Protein AF-A0A660RNY3-F1 (afdb_monomer)

Sequence (165 aa):
MHGRIFVIDTKEDMQNRGYFYEAPWEYYEMVHFIPGCDYVVREGENRFKDNCMRFAEEYSLKFGEDIWLEQVETNGEEFQVAVVKVAPLSEALKKEKLKRLERIKEELEKPDPDMWRIQYEAWTDSGFWFVIPEYRFGPEMELLEWLEKESPEEIFITEVFDYHI

Secondary structure (DSSP, 8-state):
-EEEEEEEEEHHHHHHHTS-----S-HHHHHHHSTT--EEEEPPHHHHHHHHHHHHHHTT--BTTTEEEEEEEETTEEEEEEEEEHHHHHHHHHHHHHHHHHHHHHHHTSSS--HHHHHHHHHTTT-EEEEETTTEEEEHHHHHHHHHHH--SEEEEEEEEEEE-

Radius of gyration: 16.43 Å; Cα contacts (8 Å, |Δi|>4): 261; chains: 1; bounding box: 40×27×48 Å

Solvent-accessible surface area (backbone atoms only — not comparable to full-atom values): 9135 Å² total; per-residue (Å²): 88,79,29,40,36,39,22,35,37,41,68,68,57,30,66,75,67,55,46,77,60,68,77,95,62,56,50,74,56,56,24,72,74,40,89,72,38,78,45,48,46,78,56,56,78,92,46,51,62,59,52,54,48,51,54,22,57,76,54,72,43,46,78,76,77,42,31,38,78,45,80,47,76,45,89,90,43,78,41,74,30,37,44,31,42,34,67,67,50,49,54,33,51,51,54,49,52,51,52,37,52,50,56,40,50,61,41,64,71,42,99,77,52,56,65,66,57,43,49,38,53,74,60,53,71,84,41,46,32,33,37,39,76,92,85,38,77,38,29,62,69,54,50,47,55,47,47,71,71,70,58,56,70,46,37,32,36,58,48,49,28,43,31,36,75

Foldseek 3Di:
DKFKEFEKDAPVRCVVVLHDDDQPDDFVVVQVVDPPWPTKDFDDPVCPVVNVVVVCVLLVHDEVPQKYWDWDDGPNDTAIKIKGFLVSLLVSLVVLVVVLVVVLVVQVPDPDRDPVSNVCSVAPVSRYWYQYPPRDIGGSVVVSVVCVVVVGRIMIGRTMMMIDD

pLDDT: mean 92.31, std 5.62, range [73.62, 98.25]

Mean predicted aligned error: 3.73 Å

Nearest PDB structures (foldseek):
  6cp8-assembly2_B  TM=3.579E-01  e=2.961E+00  Escherichia coli

Structure (mmCIF, N/CA/C/O backbone):
data_AF-A0A660RNY3-F1
#
_entry.id   AF-A0A660RNY3-F1
#
loop_
_atom_site.group_PDB
_atom_site.id
_atom_site.type_symbol
_atom_site.label_atom_id
_atom_site.label_alt_id
_atom_site.label_comp_id
_atom_site.label_asym_id
_atom_site.label_entity_id
_atom_site.label_seq_id
_atom_site.pdbx_PDB_ins_code
_atom_site.Cartn_x
_atom_site.Cartn_y
_atom_site.Cartn_z
_atom_site.occupancy
_atom_site.B_iso_or_equiv
_atom_site.auth_seq_id
_atom_site.auth_comp_id
_atom_site.auth_asym_id
_atom_site.auth_atom_id
_atom_site.pdbx_PDB_model_num
ATOM 1 N N . MET A 1 1 ? -5.876 -11.240 -13.608 1.00 84.50 1 MET A N 1
ATOM 2 C CA . MET A 1 1 ? -4.983 -11.309 -12.423 1.00 84.50 1 MET A CA 1
ATOM 3 C C . MET A 1 1 ? -5.648 -10.539 -11.293 1.00 84.50 1 MET A C 1
ATOM 5 O O . MET A 1 1 ? -6.176 -9.475 -11.566 1.00 84.50 1 MET A O 1
ATOM 9 N N . HIS A 1 2 ? -5.644 -11.051 -10.054 1.00 90.88 2 HIS A N 1
ATOM 10 C CA . HIS A 1 2 ? -6.249 -10.346 -8.913 1.00 90.88 2 HIS A CA 1
ATOM 11 C C . HIS A 1 2 ? -5.203 -9.680 -8.021 1.00 90.88 2 HIS A C 1
ATOM 13 O O . HIS A 1 2 ? -4.286 -10.352 -7.526 1.00 90.88 2 HIS A O 1
ATOM 19 N N . GLY A 1 3 ? -5.405 -8.394 -7.755 1.00 93.69 3 GLY A N 1
ATOM 20 C CA . GLY A 1 3 ? -4.612 -7.607 -6.818 1.00 93.69 3 GLY A CA 1
ATOM 21 C C . GLY A 1 3 ? -5.442 -7.056 -5.661 1.00 93.69 3 GLY A C 1
ATOM 22 O O . GLY A 1 3 ? -6.635 -7.350 -5.541 1.00 93.69 3 GLY A O 1
ATOM 23 N N . ARG A 1 4 ? -4.806 -6.311 -4.757 1.00 96.12 4 ARG A N 1
ATOM 24 C CA . ARG A 1 4 ? -5.457 -5.725 -3.578 1.00 96.12 4 ARG A CA 1
ATOM 25 C C . ARG A 1 4 ? -5.205 -4.231 -3.478 1.00 96.12 4 ARG A C 1
ATOM 27 O O . ARG A 1 4 ? -4.094 -3.782 -3.735 1.00 96.12 4 ARG A O 1
ATOM 34 N N . ILE A 1 5 ? -6.235 -3.492 -3.080 1.00 96.88 5 ILE A N 1
ATOM 35 C CA . ILE A 1 5 ? -6.103 -2.107 -2.623 1.00 96.88 5 ILE A CA 1
ATOM 36 C C . ILE A 1 5 ? -6.262 -2.130 -1.106 1.00 96.88 5 ILE A C 1
ATOM 38 O O . ILE A 1 5 ? -7.295 -2.584 -0.615 1.00 96.88 5 ILE A O 1
ATOM 42 N N . PHE A 1 6 ? -5.256 -1.661 -0.378 1.00 96.81 6 PHE A N 1
ATOM 43 C CA . PHE A 1 6 ? -5.288 -1.535 1.076 1.00 96.81 6 PHE A CA 1
ATOM 44 C C . PHE A 1 6 ? -5.525 -0.077 1.457 1.00 96.81 6 PHE A C 1
ATOM 46 O O . PHE A 1 6 ? -4.774 0.803 1.036 1.00 96.81 6 PHE A O 1
ATOM 53 N N . VAL A 1 7 ? -6.555 0.184 2.257 1.00 96.12 7 VAL A N 1
ATOM 54 C CA . VAL A 1 7 ? -6.753 1.504 2.865 1.00 96.12 7 VAL A CA 1
ATOM 55 C C . VAL A 1 7 ? -5.948 1.554 4.138 1.00 96.12 7 VAL A C 1
ATOM 57 O O . VAL A 1 7 ? -6.130 0.700 5.006 1.00 96.12 7 VAL A O 1
ATOM 60 N N . ILE A 1 8 ? -5.033 2.517 4.210 1.00 96.12 8 ILE A N 1
ATOM 61 C CA . ILE A 1 8 ? -4.145 2.681 5.348 1.00 96.12 8 ILE A CA 1
ATOM 62 C C . ILE A 1 8 ? -4.480 3.944 6.135 1.00 96.12 8 ILE A C 1
ATOM 64 O O . ILE A 1 8 ? -4.934 4.948 5.589 1.00 96.12 8 ILE A O 1
ATOM 68 N N . ASP A 1 9 ? -4.202 3.891 7.427 1.00 93.81 9 ASP A N 1
ATOM 69 C CA . ASP A 1 9 ? -4.356 4.998 8.356 1.00 93.81 9 ASP A CA 1
ATOM 70 C C . ASP A 1 9 ? -3.224 5.000 9.394 1.00 93.81 9 ASP A C 1
ATOM 72 O O . ASP A 1 9 ? -2.479 4.022 9.529 1.00 93.81 9 ASP A O 1
ATOM 76 N N . THR A 1 10 ? -3.088 6.089 10.147 1.00 92.31 10 THR A N 1
ATOM 77 C CA . THR A 1 10 ? -2.183 6.180 11.295 1.00 92.31 10 THR A CA 1
ATOM 78 C C . THR A 1 10 ? -2.959 6.327 12.593 1.00 92.31 10 THR A C 1
ATOM 80 O O . THR A 1 10 ? -4.071 6.851 12.638 1.00 92.31 10 THR A O 1
ATOM 83 N N . LYS A 1 11 ? -2.342 5.899 13.697 1.00 86.88 11 LYS A N 1
ATOM 84 C CA . LYS A 1 11 ? -2.932 6.056 15.031 1.00 86.88 11 LYS A CA 1
ATOM 85 C C . LYS A 1 11 ? -3.218 7.518 15.367 1.00 86.88 11 LYS A C 1
ATOM 87 O O . LYS A 1 11 ? -4.264 7.817 15.934 1.00 86.88 11 LYS A O 1
ATOM 92 N N . GLU A 1 12 ? -2.276 8.403 15.049 1.00 87.06 12 GLU A N 1
ATOM 93 C CA . GLU A 1 12 ? -2.399 9.838 15.309 1.00 87.06 12 GLU A CA 1
ATOM 94 C C . GLU A 1 12 ? -3.587 10.426 14.542 1.00 87.06 12 GLU A C 1
ATOM 96 O O . GLU A 1 12 ? -4.439 11.101 15.120 1.00 87.06 12 GLU A O 1
ATOM 101 N N . ASP A 1 13 ? -3.700 10.090 13.262 1.00 88.88 13 ASP A N 1
ATOM 102 C CA . ASP A 1 13 ? -4.777 10.546 12.395 1.00 88.88 13 ASP A CA 1
ATOM 103 C C . ASP A 1 13 ? -6.154 10.030 12.825 1.00 88.88 13 ASP A C 1
ATOM 105 O O . ASP A 1 13 ? -7.109 10.809 12.921 1.00 88.88 13 ASP A O 1
ATOM 109 N N . MET A 1 14 ? -6.253 8.738 13.150 1.00 87.25 14 MET A N 1
ATOM 110 C CA . MET A 1 14 ? -7.466 8.137 13.708 1.00 87.25 14 MET A CA 1
ATOM 111 C C . MET A 1 14 ? -7.902 8.843 14.994 1.00 87.25 14 MET A C 1
ATOM 113 O O . MET A 1 14 ? -9.079 9.161 15.161 1.00 87.25 14 MET A O 1
ATOM 117 N N . GLN A 1 15 ? -6.961 9.115 15.903 1.00 84.19 15 GLN A N 1
ATOM 118 C CA . GLN A 1 15 ? -7.242 9.794 17.170 1.00 84.19 15 GLN A CA 1
ATOM 119 C C . GLN A 1 15 ? -7.698 11.240 16.962 1.00 84.19 15 GLN A C 1
ATOM 121 O O . GLN A 1 15 ? -8.624 11.691 17.635 1.00 84.19 15 GLN A O 1
ATOM 126 N N . ASN A 1 16 ? -7.079 11.953 16.021 1.00 86.12 16 ASN A N 1
ATOM 127 C CA . ASN A 1 16 ? -7.421 13.337 15.706 1.00 86.12 16 ASN A CA 1
ATOM 128 C C . ASN A 1 16 ? -8.801 13.461 15.047 1.00 86.12 16 ASN A C 1
ATOM 130 O O . ASN A 1 16 ? -9.543 14.399 15.345 1.00 86.12 16 ASN A O 1
ATOM 134 N N . ARG A 1 17 ? -9.157 12.529 14.155 1.00 88.44 17 ARG A N 1
ATOM 135 C CA . ARG A 1 17 ? -10.461 12.517 13.473 1.00 88.44 17 ARG A CA 1
ATOM 136 C C . ARG A 1 17 ? -11.580 11.927 14.323 1.00 88.44 17 ARG A C 1
ATOM 138 O O . ARG A 1 17 ? -12.726 12.347 14.184 1.00 88.44 17 ARG A O 1
ATOM 145 N N . GLY A 1 18 ? -11.260 10.962 15.183 1.00 83.25 18 GLY A N 1
ATOM 146 C CA . GLY A 1 18 ? -12.245 10.174 15.917 1.00 83.25 18 GLY A CA 1
ATOM 147 C C . GLY A 1 18 ? -13.023 9.200 15.027 1.00 83.25 18 GLY A C 1
ATOM 148 O O . GLY A 1 18 ? -14.154 8.875 15.363 1.00 83.25 18 GLY A O 1
ATOM 149 N N . TYR A 1 19 ? -12.468 8.791 13.882 1.00 83.88 19 TYR A N 1
ATOM 150 C CA . TYR A 1 19 ? -12.966 7.739 12.980 1.00 83.88 19 TYR A CA 1
ATOM 151 C C . TYR A 1 19 ? -11.829 7.261 12.062 1.00 83.88 19 TYR A C 1
ATOM 153 O O . TYR A 1 19 ? -10.833 7.971 11.880 1.00 83.88 19 TYR A O 1
ATOM 161 N N . PHE A 1 20 ? -11.975 6.058 11.503 1.00 84.81 20 PHE A N 1
ATOM 162 C CA . PHE A 1 20 ? -11.008 5.471 10.573 1.00 84.81 20 PHE A CA 1
ATOM 163 C C . PHE A 1 20 ? -11.015 6.182 9.228 1.00 84.81 20 PHE A C 1
ATOM 165 O O . PHE A 1 20 ? -12.054 6.641 8.758 1.00 84.81 20 PHE A O 1
ATOM 172 N N . TYR A 1 21 ? -9.858 6.245 8.581 1.00 84.94 21 TYR A N 1
ATOM 173 C CA . TYR A 1 21 ? -9.791 6.633 7.187 1.00 84.94 21 TYR A CA 1
ATOM 174 C C . TYR A 1 21 ? -10.482 5.574 6.327 1.00 84.94 21 TYR A C 1
ATOM 176 O O . TYR A 1 21 ? -10.131 4.392 6.359 1.00 84.94 21 TYR A O 1
ATOM 184 N N . GLU A 1 22 ? -11.471 6.027 5.567 1.00 86.75 22 GLU A N 1
ATOM 185 C CA . GLU A 1 22 ? -12.165 5.252 4.547 1.00 86.75 22 GLU A CA 1
ATOM 186 C C . GLU A 1 22 ? -11.691 5.717 3.172 1.00 86.75 22 GLU A C 1
ATOM 188 O O . GLU A 1 22 ? -11.314 6.884 2.997 1.00 86.75 22 GLU A O 1
ATOM 193 N N . ALA A 1 23 ? -11.717 4.820 2.183 1.00 90.31 23 ALA A N 1
ATOM 194 C CA . ALA A 1 23 ? -11.396 5.208 0.817 1.00 90.31 23 ALA A CA 1
ATOM 195 C C . ALA A 1 23 ? -12.364 6.316 0.345 1.00 90.31 23 ALA A C 1
ATOM 197 O O . ALA A 1 23 ? -13.570 6.081 0.280 1.00 90.31 23 ALA A O 1
ATOM 198 N N . PRO A 1 24 ? -11.871 7.512 -0.031 1.00 89.69 24 PRO A N 1
ATOM 199 C CA . PRO A 1 24 ? -12.737 8.635 -0.396 1.00 89.69 24 PRO A CA 1
ATOM 200 C C . PRO A 1 24 ? -13.289 8.536 -1.826 1.00 89.69 24 PRO A C 1
ATOM 202 O O . PRO A 1 24 ? -13.972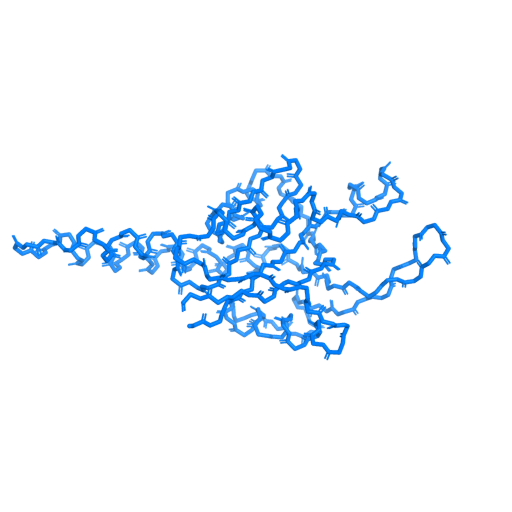 9.455 -2.277 1.00 89.69 24 PRO A O 1
ATOM 205 N N . TRP A 1 25 ? -12.953 7.468 -2.551 1.00 91.50 25 TRP A N 1
ATOM 206 C CA . TRP A 1 25 ? -13.264 7.293 -3.963 1.00 91.50 25 TRP A CA 1
ATOM 207 C C . TRP A 1 25 ? -14.262 6.170 -4.178 1.00 91.50 25 TRP A C 1
ATOM 209 O O . TRP A 1 25 ? -14.192 5.107 -3.557 1.00 91.50 25 TRP A O 1
ATOM 219 N N . GLU A 1 26 ? -15.138 6.379 -5.146 1.00 92.94 26 GLU A N 1
ATOM 220 C CA . GLU A 1 26 ? -16.046 5.349 -5.622 1.00 92.94 26 GLU A CA 1
ATOM 221 C C . GLU A 1 26 ? -15.289 4.266 -6.408 1.00 92.94 26 GLU A C 1
ATOM 223 O O . GLU A 1 26 ? -14.198 4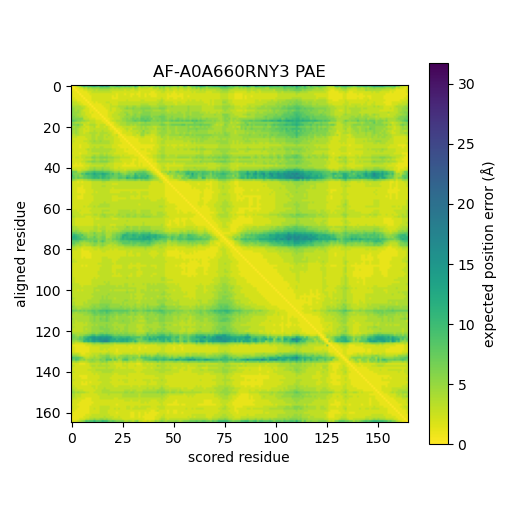.480 -6.946 1.00 92.94 26 GLU A O 1
ATOM 228 N N . TYR A 1 27 ? -15.886 3.078 -6.540 1.00 93.69 27 TYR A N 1
ATOM 229 C CA . TYR A 1 27 ? -15.205 1.934 -7.169 1.00 93.69 27 TYR A CA 1
ATOM 230 C C . TYR A 1 27 ? -14.790 2.216 -8.615 1.00 93.69 27 TYR A C 1
ATOM 232 O O . TYR A 1 27 ? -13.712 1.805 -9.038 1.00 93.69 27 TYR A O 1
ATOM 240 N N . TYR A 1 28 ? -15.616 2.949 -9.366 1.00 93.06 28 TYR A N 1
ATOM 241 C CA . TYR A 1 28 ? -15.303 3.307 -10.749 1.00 93.06 28 TYR A CA 1
ATOM 242 C C . TYR A 1 28 ? -14.118 4.282 -10.848 1.00 93.06 28 TYR A C 1
ATOM 244 O O . TYR A 1 28 ? -13.391 4.248 -11.835 1.00 93.06 28 TYR A O 1
ATOM 252 N N . GLU A 1 29 ? -13.887 5.123 -9.836 1.00 94.19 29 GLU A N 1
ATOM 253 C CA . GLU A 1 29 ? -12.726 6.016 -9.792 1.00 94.19 29 GLU A CA 1
ATOM 254 C C . GLU A 1 29 ? -11.453 5.216 -9.513 1.00 94.19 29 GLU A C 1
ATOM 256 O O . GLU A 1 29 ? -10.461 5.372 -10.221 1.00 94.19 29 GLU A O 1
ATOM 261 N N . MET A 1 30 ? -11.508 4.279 -8.560 1.00 94.50 30 MET A N 1
ATOM 262 C CA . MET A 1 30 ? -10.381 3.391 -8.256 1.00 94.50 30 MET A CA 1
ATOM 263 C C . MET A 1 30 ? -9.979 2.516 -9.451 1.00 94.50 30 MET A C 1
ATOM 265 O O . MET A 1 30 ? -8.789 2.289 -9.670 1.00 94.50 30 MET A O 1
ATOM 269 N N . VAL A 1 31 ? -10.944 2.079 -10.272 1.00 94.31 31 VAL A N 1
ATOM 270 C CA . VAL A 1 31 ? -10.668 1.396 -11.550 1.00 94.31 31 VAL A CA 1
ATOM 271 C C . VAL A 1 31 ? -9.798 2.264 -12.465 1.00 94.31 31 VAL A C 1
ATOM 273 O O . VAL A 1 31 ? -8.881 1.754 -13.101 1.00 94.31 31 VAL A O 1
ATOM 276 N N . HIS A 1 32 ? -10.033 3.577 -12.520 1.00 92.38 32 HIS A N 1
ATOM 277 C CA . HIS A 1 32 ? -9.271 4.480 -13.386 1.00 92.38 32 HIS A CA 1
ATOM 278 C C . HIS A 1 32 ? -7.845 4.761 -12.901 1.00 92.38 32 HIS A C 1
ATOM 280 O O . HIS A 1 32 ? -7.011 5.177 -13.708 1.00 92.38 32 HIS A O 1
ATOM 286 N N . PHE A 1 33 ? -7.544 4.530 -11.623 1.00 91.12 33 PHE A N 1
ATOM 287 C CA . PHE A 1 33 ? -6.196 4.718 -11.083 1.00 91.12 33 PHE A CA 1
ATOM 288 C C . PHE A 1 33 ? -5.269 3.533 -11.359 1.00 91.12 33 PHE A C 1
ATOM 290 O O . PHE A 1 33 ? -4.054 3.711 -11.415 1.00 91.12 33 PHE A O 1
ATOM 297 N N . ILE A 1 34 ? -5.826 2.339 -11.572 1.00 91.38 34 ILE A N 1
ATOM 298 C CA . ILE A 1 34 ? -5.058 1.117 -11.812 1.00 91.38 34 ILE A CA 1
ATOM 299 C C . ILE A 1 34 ? -5.038 0.810 -13.320 1.00 91.38 34 ILE A C 1
ATOM 301 O O . ILE A 1 34 ? -6.079 0.488 -13.899 1.00 91.38 34 ILE A O 1
ATOM 305 N N . PRO A 1 35 ? -3.870 0.853 -13.989 1.00 88.25 35 PRO A N 1
ATOM 306 C CA . PRO A 1 35 ? -3.779 0.555 -15.414 1.00 88.25 35 PRO A CA 1
ATOM 307 C C . PRO A 1 35 ? -4.296 -0.848 -15.757 1.00 88.25 35 PRO A C 1
ATOM 309 O O . PRO A 1 35 ? -3.841 -1.839 -15.192 1.00 88.25 35 PRO A O 1
ATOM 312 N N . GLY A 1 36 ? -5.222 -0.924 -16.717 1.00 87.88 36 GLY A N 1
ATOM 313 C CA . GLY A 1 36 ? -5.798 -2.190 -17.183 1.00 87.88 36 GLY A CA 1
ATOM 314 C C . GLY A 1 36 ? -6.849 -2.799 -16.253 1.00 87.88 36 GLY A C 1
ATOM 315 O O . GLY A 1 36 ? -7.280 -3.914 -16.507 1.00 87.88 36 GLY A O 1
ATOM 316 N N . CYS A 1 37 ? -7.268 -2.097 -15.199 1.00 93.25 37 CYS A N 1
ATOM 317 C CA . CYS A 1 37 ? -8.258 -2.615 -14.265 1.00 93.25 37 CYS A CA 1
ATOM 318 C C . CYS A 1 37 ? -9.645 -2.748 -14.910 1.00 93.25 37 CYS A C 1
ATOM 320 O O . CYS A 1 37 ? -10.158 -1.802 -15.513 1.00 93.25 37 CYS A O 1
ATOM 322 N N . ASP A 1 38 ? -10.259 -3.919 -14.747 1.00 93.88 38 ASP A N 1
ATOM 323 C CA . ASP A 1 38 ? -11.618 -4.213 -15.201 1.00 93.88 38 ASP A CA 1
ATOM 324 C C . ASP A 1 38 ? -12.663 -3.779 -14.170 1.00 93.88 38 ASP A C 1
ATOM 326 O O . ASP A 1 38 ? -13.718 -3.243 -14.516 1.00 93.88 38 ASP A O 1
ATOM 330 N N . TYR A 1 39 ? -12.397 -4.059 -12.890 1.00 95.06 39 TYR A N 1
ATOM 331 C CA . TYR A 1 39 ? -13.306 -3.760 -11.790 1.00 95.06 39 TYR A CA 1
ATOM 332 C C . TYR A 1 39 ? -12.578 -3.678 -10.445 1.00 95.06 39 TYR A C 1
ATOM 334 O O . TYR A 1 39 ? -11.530 -4.293 -10.242 1.00 95.06 39 TYR A O 1
ATOM 342 N N . VAL A 1 40 ? -13.212 -2.977 -9.502 1.00 96.50 40 VAL A N 1
ATOM 343 C CA . VAL A 1 40 ? -12.857 -2.932 -8.079 1.00 96.50 40 VAL A CA 1
ATOM 344 C C . VAL A 1 40 ? -14.095 -3.297 -7.262 1.00 96.50 40 VAL A C 1
ATOM 346 O O . VAL A 1 40 ? -15.199 -2.840 -7.562 1.00 96.50 40 VAL A O 1
ATOM 349 N N . VAL A 1 41 ? -13.928 -4.125 -6.233 1.00 94.44 41 VAL A N 1
ATOM 350 C CA . VAL A 1 41 ? -14.999 -4.503 -5.305 1.00 94.44 41 VAL A CA 1
ATOM 351 C C . VAL A 1 41 ? -14.473 -4.554 -3.876 1.00 94.44 41 VAL A C 1
ATOM 353 O O . VAL A 1 41 ? -13.374 -5.046 -3.622 1.00 94.44 41 VAL A O 1
ATOM 356 N N . ARG A 1 42 ? -15.263 -4.053 -2.923 1.00 90.31 42 ARG A N 1
ATOM 357 C CA . ARG A 1 42 ? -14.934 -4.167 -1.498 1.00 90.31 42 ARG A CA 1
ATOM 358 C C . ARG A 1 42 ? -14.974 -5.633 -1.083 1.00 90.31 42 ARG A C 1
ATOM 360 O O . ARG A 1 42 ? -15.973 -6.318 -1.312 1.00 90.31 42 ARG A O 1
ATOM 367 N N . GLU A 1 43 ? -13.896 -6.114 -0.474 1.00 86.06 43 GLU A N 1
ATOM 368 C CA . GLU A 1 43 ? -13.881 -7.459 0.094 1.00 86.06 43 GLU A CA 1
ATOM 369 C C . GLU A 1 43 ? -14.722 -7.470 1.375 1.00 86.06 43 GLU A C 1
ATOM 371 O O . GLU A 1 43 ? -14.679 -6.543 2.185 1.00 86.06 43 GLU A O 1
ATOM 376 N N . GLY A 1 44 ? -15.517 -8.525 1.557 1.00 78.06 44 GLY A N 1
ATOM 377 C CA . GLY A 1 44 ? -16.273 -8.707 2.795 1.00 78.06 44 GLY A CA 1
ATOM 378 C C . GLY A 1 44 ? -15.354 -9.028 3.977 1.00 78.06 44 GLY A C 1
ATOM 379 O O . GLY A 1 44 ? -14.257 -9.560 3.791 1.00 78.06 44 GLY A O 1
ATOM 380 N N . GLU A 1 45 ? -15.839 -8.797 5.200 1.00 73.62 45 GLU A N 1
ATOM 381 C CA . GLU A 1 45 ? -15.099 -9.030 6.457 1.00 73.62 45 GLU A CA 1
ATOM 382 C C . GLU A 1 45 ? -14.438 -10.417 6.524 1.00 73.62 45 GLU A C 1
ATOM 384 O O . GLU A 1 45 ? -13.300 -10.558 6.966 1.00 73.62 45 GLU A O 1
ATOM 389 N N . ASN A 1 46 ? -15.107 -11.440 5.981 1.00 79.19 46 ASN A N 1
ATOM 390 C CA . ASN A 1 46 ? -14.621 -12.822 5.964 1.00 79.19 46 ASN A CA 1
ATOM 391 C C . ASN A 1 46 ? -13.283 -13.021 5.228 1.00 79.19 46 ASN A C 1
ATOM 393 O O . ASN A 1 46 ? -12.654 -14.058 5.411 1.00 79.19 46 ASN A O 1
ATOM 397 N N . ARG A 1 47 ? -12.861 -12.074 4.382 1.00 89.88 47 ARG A N 1
ATOM 398 C CA . ARG A 1 47 ? -11.612 -12.145 3.605 1.00 89.88 47 ARG A CA 1
ATOM 399 C C . ARG A 1 47 ? -10.556 -11.143 4.052 1.00 89.88 47 ARG A C 1
ATOM 401 O O . ARG A 1 47 ? -9.431 -11.195 3.563 1.00 89.88 47 ARG A O 1
ATOM 408 N N . PHE A 1 48 ? -10.884 -10.255 4.988 1.00 93.19 48 PHE A N 1
ATOM 409 C CA . PHE A 1 48 ? -9.968 -9.221 5.463 1.00 93.19 48 PHE A CA 1
ATOM 410 C C . PHE A 1 48 ? -8.673 -9.825 6.023 1.00 93.19 48 PHE A C 1
ATOM 412 O O . PHE A 1 48 ? -7.574 -9.476 5.588 1.00 93.19 48 PHE A O 1
ATOM 419 N N . LYS A 1 49 ? -8.809 -10.815 6.915 1.00 94.44 49 LYS A N 1
ATOM 420 C CA . LYS A 1 49 ? -7.678 -11.558 7.481 1.00 94.44 49 LYS A CA 1
ATOM 421 C C . LYS A 1 49 ? -6.821 -12.223 6.405 1.00 94.44 49 LYS A C 1
ATOM 423 O O . LYS A 1 49 ? -5.604 -12.072 6.438 1.00 94.44 49 LYS A O 1
ATOM 428 N N . ASP A 1 50 ? -7.444 -12.938 5.472 1.00 95.12 50 ASP A N 1
ATOM 429 C CA . ASP A 1 50 ? -6.735 -13.671 4.418 1.00 95.12 50 ASP A CA 1
ATOM 430 C C . ASP A 1 50 ? -5.938 -12.714 3.519 1.00 95.12 50 ASP A C 1
ATOM 432 O O . ASP A 1 50 ? -4.798 -12.998 3.153 1.00 95.12 50 ASP A O 1
ATOM 436 N N . ASN A 1 51 ? -6.492 -11.533 3.231 1.00 95.44 51 ASN A N 1
ATOM 437 C CA . ASN A 1 51 ? -5.797 -10.492 2.478 1.00 95.44 51 ASN A CA 1
ATOM 438 C C . ASN A 1 51 ? -4.597 -9.921 3.240 1.00 95.44 51 ASN A C 1
ATOM 440 O O . ASN A 1 51 ? -3.532 -9.738 2.653 1.00 95.44 51 ASN A O 1
ATOM 444 N N . CYS A 1 52 ? -4.741 -9.687 4.545 1.00 96.06 52 CYS A N 1
ATOM 445 C CA . CYS A 1 52 ? -3.635 -9.242 5.393 1.00 96.06 52 CYS A CA 1
ATOM 446 C C . CYS A 1 52 ? -2.551 -10.324 5.527 1.00 96.06 52 CYS A C 1
ATOM 448 O O . CYS A 1 52 ? -1.365 -10.010 5.563 1.00 96.06 52 CYS A O 1
ATOM 450 N N . MET A 1 53 ? -2.932 -11.605 5.560 1.00 96.06 53 MET A N 1
ATOM 451 C CA . MET A 1 53 ? -1.984 -12.722 5.536 1.00 96.06 53 MET A CA 1
ATOM 452 C C . MET A 1 53 ? -1.227 -12.783 4.208 1.00 96.06 53 MET A C 1
ATOM 454 O O . MET A 1 53 ? -0.006 -12.889 4.226 1.00 96.06 53 MET A O 1
ATOM 458 N N . ARG A 1 54 ? -1.912 -12.625 3.069 1.00 94.94 54 ARG A N 1
ATOM 459 C CA . ARG A 1 54 ? -1.267 -12.556 1.748 1.00 94.94 54 ARG A CA 1
ATOM 460 C C . ARG A 1 54 ? -0.301 -11.372 1.644 1.00 94.94 54 ARG A C 1
ATOM 462 O O . ARG A 1 54 ? 0.793 -11.526 1.116 1.00 94.94 54 ARG A O 1
ATOM 469 N N . PHE A 1 55 ? -0.684 -10.208 2.171 1.00 95.81 55 PHE A N 1
ATOM 470 C CA . PHE A 1 55 ? 0.203 -9.046 2.272 1.00 95.81 55 PHE A CA 1
ATOM 471 C C . PHE A 1 55 ? 1.450 -9.355 3.112 1.00 95.81 55 PHE A C 1
ATOM 473 O O . PHE A 1 55 ? 2.565 -9.019 2.719 1.00 95.81 55 PHE A O 1
ATOM 480 N N . ALA A 1 56 ? 1.277 -10.046 4.242 1.00 96.75 56 ALA A N 1
ATOM 481 C CA . ALA A 1 56 ? 2.392 -10.470 5.078 1.00 96.75 56 ALA A CA 1
ATOM 482 C C . ALA A 1 56 ? 3.337 -11.426 4.334 1.00 96.75 56 ALA A C 1
ATOM 484 O O . ALA A 1 56 ? 4.552 -11.252 4.384 1.00 96.75 56 ALA A O 1
ATOM 485 N N . GLU A 1 57 ? 2.785 -12.409 3.621 1.00 95.75 57 GLU A N 1
ATOM 486 C CA . GLU A 1 57 ? 3.547 -13.388 2.841 1.00 95.75 57 GLU A CA 1
ATOM 487 C C . GLU A 1 57 ? 4.380 -12.724 1.739 1.00 95.75 57 GLU A C 1
ATOM 489 O O . GLU A 1 57 ? 5.574 -13.011 1.639 1.00 95.75 57 GLU A O 1
ATOM 494 N N . GLU A 1 58 ? 3.788 -11.797 0.979 1.00 94.00 58 GLU A N 1
ATOM 495 C CA . GLU A 1 58 ? 4.460 -11.076 -0.111 1.00 94.00 58 GLU A CA 1
ATOM 496 C C . GLU A 1 58 ? 5.732 -10.368 0.373 1.00 94.00 58 GLU A C 1
ATOM 498 O O . GLU A 1 58 ? 6.805 -10.494 -0.218 1.00 94.00 58 GLU A O 1
ATOM 503 N N . TYR A 1 59 ? 5.645 -9.686 1.516 1.00 94.81 59 TYR A N 1
ATOM 504 C CA . TYR A 1 59 ? 6.766 -8.932 2.080 1.00 94.81 59 TYR A CA 1
ATOM 505 C C . TYR A 1 59 ? 7.564 -9.708 3.131 1.00 94.81 59 TYR A C 1
ATOM 507 O O . TYR A 1 59 ? 8.419 -9.134 3.807 1.00 94.81 59 TYR A O 1
ATOM 515 N N . SER A 1 60 ? 7.331 -11.020 3.260 1.00 96.25 60 SER A N 1
ATOM 516 C CA . SER A 1 60 ? 7.994 -11.882 4.251 1.00 96.25 60 SER A CA 1
ATOM 517 C C . SER A 1 60 ? 7.884 -11.356 5.695 1.00 96.25 60 SER A C 1
ATOM 519 O O . SER A 1 60 ? 8.811 -11.507 6.495 1.00 96.25 60 SER A O 1
ATOM 521 N N . LEU A 1 61 ? 6.752 -10.731 6.022 1.00 97.62 61 LEU A N 1
ATOM 522 C CA . LEU A 1 61 ? 6.388 -10.266 7.357 1.00 97.62 61 LEU A CA 1
ATOM 523 C C . LEU A 1 61 ? 5.741 -11.404 8.148 1.00 97.62 61 LEU A C 1
ATOM 525 O O . LEU A 1 61 ? 5.018 -12.242 7.603 1.00 97.62 61 LEU A O 1
ATOM 529 N N . LYS A 1 62 ? 5.955 -11.434 9.462 1.00 97.81 62 LYS A N 1
ATOM 530 C CA . LYS A 1 62 ? 5.357 -12.453 10.325 1.00 97.81 62 LYS A CA 1
ATOM 531 C C . LYS A 1 62 ? 3.985 -12.023 10.829 1.00 97.81 62 LYS A C 1
ATOM 533 O O . LYS A 1 62 ? 3.859 -11.104 11.642 1.00 97.81 62 LYS A O 1
ATOM 538 N N . PHE A 1 63 ? 2.958 -12.761 10.427 1.00 96.50 63 PHE A N 1
ATOM 539 C CA . PHE A 1 63 ? 1.618 -12.588 10.978 1.00 96.50 63 PHE A CA 1
ATOM 540 C C . PHE A 1 63 ? 1.577 -12.985 12.467 1.00 96.50 63 PHE A C 1
ATOM 542 O O . PHE A 1 63 ? 1.997 -14.080 12.839 1.00 96.50 63 PHE A O 1
ATOM 549 N N . GLY A 1 64 ? 1.077 -12.093 13.320 1.00 95.75 64 GLY A N 1
ATOM 550 C CA . GLY A 1 64 ? 1.105 -12.170 14.783 1.00 95.75 64 GLY A CA 1
ATOM 551 C C . GLY A 1 64 ? 2.293 -11.460 15.453 1.00 95.7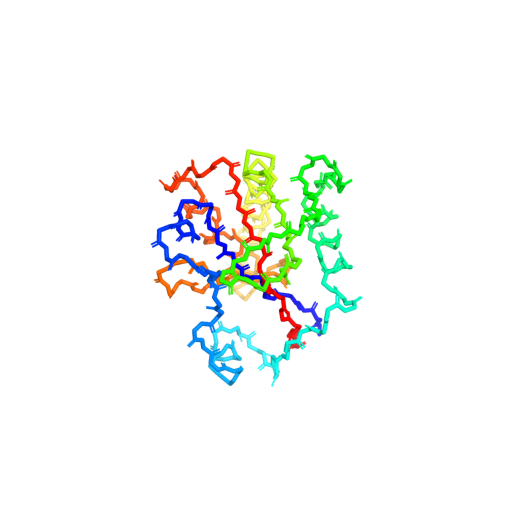5 64 GLY A C 1
ATOM 552 O O . GLY A 1 64 ? 2.301 -11.361 16.676 1.00 95.75 64 GLY A O 1
ATOM 553 N N . GLU A 1 65 ? 3.280 -10.966 14.692 1.00 96.75 65 GLU A N 1
ATOM 554 C CA . GLU A 1 65 ? 4.459 -10.255 15.227 1.00 96.75 65 GLU A CA 1
ATOM 555 C C . GLU A 1 65 ? 4.690 -8.907 14.526 1.00 96.75 65 GLU A C 1
ATOM 557 O O . GLU A 1 65 ? 4.788 -7.878 15.200 1.00 96.75 65 GLU A O 1
ATOM 562 N N . ASP A 1 66 ? 4.766 -8.909 13.193 1.00 98.06 66 ASP A N 1
ATOM 563 C CA . ASP A 1 66 ? 4.979 -7.720 12.355 1.00 98.06 66 ASP A CA 1
ATOM 564 C C . ASP A 1 66 ? 3.659 -7.122 11.858 1.00 98.06 66 ASP A C 1
ATOM 566 O O . ASP A 1 66 ? 3.556 -5.913 11.670 1.00 98.06 66 ASP A O 1
ATOM 570 N N . ILE A 1 67 ? 2.653 -7.978 11.676 1.00 98.25 67 ILE A N 1
ATOM 571 C CA . ILE A 1 67 ? 1.278 -7.618 11.336 1.00 98.25 67 ILE A CA 1
ATOM 572 C C . ILE A 1 67 ? 0.311 -8.455 12.168 1.00 98.25 67 ILE A C 1
ATOM 574 O O . ILE A 1 67 ? 0.467 -9.671 12.239 1.00 98.25 67 ILE A O 1
ATOM 578 N N . TRP A 1 68 ? -0.689 -7.850 12.800 1.00 97.69 68 TRP A N 1
ATOM 579 C CA . TRP A 1 68 ? -1.719 -8.571 13.561 1.00 97.69 68 TRP A CA 1
ATOM 580 C C . TRP A 1 68 ? -3.082 -7.912 13.409 1.00 97.69 68 TRP A C 1
ATOM 582 O O . TRP A 1 68 ? -3.182 -6.775 12.967 1.00 97.69 68 TRP A O 1
ATOM 592 N N . LEU A 1 69 ? -4.135 -8.645 13.772 1.00 96.38 69 LEU A N 1
ATOM 593 C CA . LEU A 1 69 ? -5.486 -8.097 13.818 1.00 96.38 69 LEU A CA 1
ATOM 594 C C . LEU A 1 69 ? -5.796 -7.584 15.217 1.00 96.38 69 LEU A C 1
ATOM 596 O O . LEU A 1 69 ? -5.512 -8.266 16.204 1.00 96.38 69 LEU A O 1
ATOM 600 N N . GLU A 1 70 ? -6.435 -6.428 15.280 1.00 94.69 70 GLU A N 1
ATOM 601 C CA . GLU A 1 70 ? -6.885 -5.797 16.512 1.00 94.69 70 GLU A CA 1
ATOM 602 C C . GLU A 1 70 ? -8.329 -5.318 16.344 1.00 94.69 70 GLU A C 1
ATOM 604 O O . GLU A 1 70 ? -8.749 -4.974 15.239 1.00 94.69 70 GLU A O 1
ATOM 609 N N . GLN A 1 71 ? -9.101 -5.350 17.431 1.00 92.38 71 GLN A N 1
ATOM 610 C CA . GLN A 1 71 ? -10.411 -4.707 17.483 1.00 92.38 71 GLN A CA 1
ATOM 611 C C . GLN A 1 71 ? -10.221 -3.324 18.085 1.00 92.38 71 GLN A C 1
ATOM 613 O O . GLN A 1 71 ? -9.700 -3.203 19.194 1.00 92.38 71 GLN A O 1
ATOM 618 N N . VAL A 1 72 ? -10.637 -2.299 17.357 1.00 88.75 72 VAL A N 1
ATOM 619 C CA . VAL A 1 72 ? -10.537 -0.912 17.795 1.00 88.75 72 VAL A CA 1
ATOM 620 C C . VAL A 1 72 ? -11.940 -0.325 17.840 1.00 88.75 72 VAL A C 1
ATOM 622 O O . VAL A 1 72 ? -12.693 -0.404 16.872 1.00 88.75 72 VAL A O 1
ATOM 625 N N . GLU A 1 73 ? -12.298 0.254 18.983 1.00 86.00 73 GLU A N 1
ATOM 626 C CA . GLU A 1 73 ? -13.573 0.942 19.160 1.00 86.00 73 GLU A CA 1
ATOM 627 C C . GLU A 1 73 ? -13.430 2.404 18.739 1.00 86.00 73 GLU A C 1
ATOM 629 O O . GLU A 1 73 ? -12.513 3.111 19.167 1.00 86.00 73 GLU A O 1
ATOM 634 N N . THR A 1 74 ? -14.335 2.888 17.896 1.00 79.50 74 THR A N 1
ATOM 635 C CA . THR A 1 74 ? -14.407 4.302 17.529 1.00 79.50 74 THR A CA 1
ATOM 636 C C . THR A 1 74 ? -15.861 4.715 17.334 1.00 79.50 74 THR A C 1
ATOM 638 O O . THR A 1 74 ? -16.632 4.016 16.690 1.00 79.50 74 THR A O 1
ATOM 641 N N . ASN A 1 75 ? -16.268 5.833 17.946 1.00 77.94 75 ASN A N 1
ATOM 642 C CA . ASN A 1 75 ? -17.667 6.2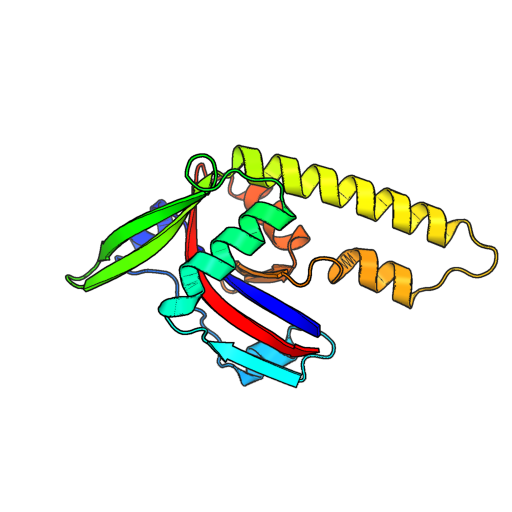93 17.991 1.00 77.94 75 ASN A CA 1
ATOM 643 C C . ASN A 1 75 ? -18.687 5.245 18.490 1.00 77.94 75 ASN A C 1
ATOM 645 O O . ASN A 1 75 ? -19.866 5.325 18.155 1.00 77.94 75 ASN A O 1
ATOM 649 N N . GLY A 1 76 ? -18.254 4.300 19.331 1.00 78.62 76 GLY A N 1
ATOM 650 C CA . GLY A 1 76 ? -19.111 3.241 19.875 1.00 78.62 76 GLY A CA 1
ATOM 651 C C . GLY A 1 76 ? -19.352 2.063 18.927 1.00 78.62 76 GLY A C 1
ATOM 652 O O . GLY A 1 76 ? -20.180 1.207 19.235 1.00 78.62 76 GLY A O 1
ATOM 653 N N . GLU A 1 77 ? -18.646 2.009 17.795 1.00 80.62 77 GLU A N 1
ATOM 654 C CA . GLU A 1 77 ? -18.610 0.863 16.887 1.00 80.62 77 GLU A CA 1
ATOM 655 C C . GLU A 1 77 ? -17.239 0.173 16.979 1.00 80.62 77 GLU A C 1
ATOM 657 O O . GLU A 1 77 ? -16.202 0.834 17.080 1.00 80.62 77 GLU A O 1
ATOM 662 N N . GLU A 1 78 ? -17.235 -1.162 16.991 1.00 86.06 78 GLU A N 1
ATOM 663 C CA . GLU A 1 78 ? -16.014 -1.975 16.985 1.00 86.06 78 GLU A CA 1
ATOM 664 C C . GLU A 1 78 ? -15.627 -2.322 15.548 1.00 86.06 78 GLU A C 1
ATOM 666 O O . GLU A 1 78 ? -16.432 -2.874 14.796 1.00 86.06 78 GLU A O 1
ATOM 671 N N . PHE A 1 79 ? -14.377 -2.043 15.189 1.00 86.12 79 PHE A N 1
ATOM 672 C CA . PHE A 1 79 ? -13.829 -2.333 13.872 1.00 86.12 79 PHE A CA 1
ATOM 673 C C . PHE A 1 79 ? -12.627 -3.259 13.987 1.00 86.12 79 PHE A C 1
ATOM 675 O O . PHE A 1 79 ? -11.713 -3.027 14.784 1.00 86.12 79 PHE A O 1
ATOM 682 N N . GLN A 1 80 ? -12.594 -4.277 13.127 1.00 91.00 80 GLN A N 1
ATOM 683 C CA . GLN A 1 80 ? -11.403 -5.091 12.948 1.00 91.00 80 GLN A CA 1
ATOM 684 C C . GLN A 1 80 ? -10.436 -4.375 12.007 1.00 91.00 80 GLN A C 1
ATOM 686 O O . GLN A 1 80 ? -10.754 -4.148 10.844 1.00 91.00 80 GLN A O 1
ATOM 691 N N . VAL A 1 81 ? -9.233 -4.100 12.495 1.00 94.06 81 VAL A N 1
ATOM 692 C CA . VAL A 1 81 ? -8.136 -3.518 11.715 1.00 94.06 81 VAL A CA 1
ATOM 693 C C . VAL A 1 81 ? -6.939 -4.456 11.712 1.00 94.06 81 VAL A C 1
ATOM 695 O O . VAL A 1 81 ? -6.810 -5.313 12.591 1.00 94.06 81 VAL A O 1
ATOM 698 N N . ALA A 1 82 ? -6.047 -4.297 10.734 1.00 96.38 82 ALA A N 1
ATOM 699 C CA . ALA A 1 82 ? -4.725 -4.909 10.800 1.00 96.38 82 ALA A CA 1
ATOM 700 C C . ALA A 1 82 ? -3.683 -3.851 11.156 1.00 96.38 82 ALA A C 1
ATOM 702 O O . ALA A 1 82 ? -3.525 -2.871 10.436 1.00 96.38 82 ALA A O 1
ATOM 703 N N . VAL A 1 83 ? -2.961 -4.057 12.249 1.00 97.56 83 VAL A N 1
ATOM 704 C CA . VAL A 1 83 ? -1.845 -3.199 12.648 1.00 97.56 83 VAL A CA 1
ATOM 705 C C . VAL A 1 83 ? -0.579 -3.747 12.014 1.00 97.56 83 VAL A C 1
ATOM 707 O O . VAL A 1 83 ? -0.321 -4.948 12.102 1.00 97.56 83 VAL A O 1
ATOM 710 N N . VAL A 1 84 ? 0.203 -2.884 11.370 1.00 98.25 84 VAL A N 1
ATOM 711 C CA . VAL A 1 84 ? 1.445 -3.244 10.681 1.00 98.25 84 VAL A CA 1
ATOM 712 C C . VAL A 1 84 ? 2.587 -2.399 11.222 1.00 98.25 84 VAL A C 1
ATOM 714 O O . VAL A 1 84 ? 2.545 -1.169 11.168 1.00 98.25 84 VAL A O 1
ATOM 717 N N . LYS A 1 85 ? 3.652 -3.053 11.690 1.00 98.19 85 LYS A N 1
ATOM 718 C CA . LYS A 1 85 ? 4.888 -2.369 12.079 1.00 98.19 85 LYS A CA 1
ATOM 719 C C . LYS A 1 85 ? 5.590 -1.814 10.851 1.00 98.19 85 LYS A C 1
ATOM 721 O O . LYS A 1 85 ? 5.913 -2.543 9.911 1.00 98.19 85 LYS A O 1
ATOM 726 N N . VAL A 1 86 ? 5.916 -0.530 10.903 1.00 97.75 86 VAL A N 1
ATOM 727 C CA . VAL A 1 86 ? 6.479 0.189 9.755 1.00 97.75 86 VAL A CA 1
ATOM 728 C C . VAL A 1 86 ? 7.933 -0.178 9.511 1.00 97.75 86 VAL A C 1
ATOM 730 O O . VAL A 1 86 ? 8.338 -0.308 8.360 1.00 97.75 86 VAL A O 1
ATOM 733 N N . ALA A 1 87 ? 8.723 -0.397 10.562 1.00 97.81 87 ALA A N 1
ATOM 734 C CA . ALA A 1 87 ? 10.137 -0.742 10.425 1.00 97.81 87 ALA A CA 1
ATOM 735 C C . ALA A 1 87 ? 10.389 -2.015 9.577 1.00 97.81 87 ALA A C 1
ATOM 737 O O . ALA A 1 87 ? 11.111 -1.915 8.581 1.00 97.81 87 ALA A O 1
ATOM 738 N N . PRO A 1 88 ? 9.807 -3.194 9.890 1.00 98.06 88 PRO A N 1
ATOM 739 C CA . PRO A 1 88 ? 10.000 -4.391 9.069 1.00 98.06 88 PRO A CA 1
ATOM 740 C C . PRO A 1 88 ? 9.387 -4.252 7.667 1.00 98.06 88 PRO A C 1
ATOM 742 O O . PRO A 1 88 ? 10.018 -4.677 6.698 1.00 98.06 88 PRO A O 1
ATOM 745 N N . LEU A 1 89 ? 8.222 -3.604 7.534 1.00 98.06 89 LEU A N 1
ATOM 746 C CA . LEU A 1 89 ? 7.599 -3.335 6.233 1.00 98.06 89 LEU A CA 1
ATOM 747 C C . LEU A 1 89 ? 8.503 -2.471 5.342 1.00 98.06 89 LEU A C 1
ATOM 749 O O . LEU A 1 89 ? 8.754 -2.815 4.191 1.00 98.06 89 LEU A O 1
ATOM 753 N N . SER A 1 90 ? 9.046 -1.381 5.881 1.00 97.69 90 SER A N 1
ATOM 754 C CA . SER A 1 90 ? 9.914 -0.455 5.146 1.00 97.69 90 SER A CA 1
ATOM 755 C C . SER A 1 90 ? 11.186 -1.145 4.661 1.00 97.69 90 SER A C 1
ATOM 757 O O . SER A 1 90 ? 11.612 -0.946 3.526 1.00 97.69 90 SER A O 1
ATOM 759 N N . GLU A 1 91 ? 11.787 -2.000 5.489 1.00 97.88 91 GLU A N 1
ATOM 760 C CA . GLU A 1 91 ? 12.953 -2.790 5.088 1.00 97.88 91 GLU A CA 1
ATOM 761 C C . GLU A 1 91 ? 12.618 -3.822 4.002 1.00 97.88 91 GLU A C 1
ATOM 763 O O . GLU A 1 91 ? 13.425 -4.038 3.094 1.00 97.88 91 GLU A O 1
ATOM 768 N N . ALA A 1 92 ? 11.435 -4.440 4.048 1.00 96.88 92 ALA A N 1
ATOM 769 C CA . ALA A 1 92 ? 10.972 -5.336 2.992 1.00 96.88 92 ALA A CA 1
ATOM 770 C C . ALA A 1 92 ? 10.752 -4.586 1.666 1.00 96.88 92 ALA A C 1
ATOM 772 O O . ALA A 1 92 ? 11.291 -4.993 0.635 1.00 96.88 92 ALA A O 1
ATOM 773 N N . LEU A 1 93 ? 10.063 -3.443 1.707 1.00 96.00 93 LEU A N 1
ATOM 774 C CA . LEU A 1 93 ? 9.814 -2.587 0.544 1.00 96.00 93 LEU A CA 1
ATOM 775 C C . LEU A 1 93 ? 11.113 -2.056 -0.076 1.00 96.00 93 LEU A C 1
ATOM 777 O O . LEU A 1 93 ? 11.268 -2.063 -1.296 1.00 96.00 93 LEU A O 1
ATOM 781 N N . LYS A 1 94 ? 12.097 -1.656 0.739 1.00 96.75 94 LYS A N 1
ATOM 782 C CA . LYS A 1 94 ? 13.427 -1.247 0.250 1.00 96.75 94 LYS A CA 1
ATOM 783 C C . LYS A 1 94 ? 14.161 -2.386 -0.452 1.00 96.75 94 LYS A C 1
ATOM 785 O O . LYS A 1 94 ? 14.786 -2.158 -1.487 1.00 96.75 94 LYS A O 1
ATOM 790 N N . LYS A 1 95 ? 14.097 -3.610 0.083 1.00 96.00 95 LYS A N 1
ATOM 791 C CA . LYS A 1 95 ? 14.683 -4.788 -0.577 1.00 96.00 95 LYS A CA 1
ATOM 792 C C . LYS A 1 95 ? 14.005 -5.065 -1.913 1.00 96.00 95 LYS A C 1
ATOM 794 O O . LYS A 1 95 ? 14.703 -5.358 -2.880 1.00 96.00 95 LYS A O 1
ATOM 799 N N . GLU A 1 96 ? 12.682 -4.943 -1.984 1.00 94.00 96 GLU A N 1
ATOM 800 C CA . GLU A 1 96 ? 11.959 -5.147 -3.239 1.00 94.00 96 GLU A CA 1
ATOM 801 C C . GLU A 1 96 ? 12.278 -4.060 -4.268 1.00 94.00 96 GLU A C 1
ATOM 803 O O . GLU A 1 96 ? 12.586 -4.369 -5.417 1.00 94.00 96 GLU A O 1
ATOM 808 N N . LYS A 1 97 ? 12.371 -2.797 -3.836 1.00 94.38 97 LYS A N 1
ATOM 809 C CA . LYS A 1 97 ? 12.858 -1.689 -4.670 1.00 94.38 97 LYS A CA 1
ATOM 810 C C . LYS A 1 97 ? 14.223 -1.995 -5.289 1.00 94.38 97 LYS A C 1
ATOM 812 O O . LYS A 1 97 ? 14.423 -1.750 -6.476 1.00 94.38 97 LYS A O 1
ATOM 817 N N . LEU A 1 98 ? 15.165 -2.540 -4.515 1.00 95.12 98 LEU A N 1
ATOM 818 C CA . LEU A 1 98 ? 16.488 -2.905 -5.033 1.00 95.12 98 LEU A CA 1
ATOM 819 C C . LEU A 1 98 ? 16.410 -4.013 -6.091 1.00 95.12 98 LEU A C 1
ATOM 821 O O . LEU A 1 98 ? 17.015 -3.860 -7.150 1.00 95.12 98 LEU A O 1
ATOM 825 N N . LYS A 1 99 ? 15.626 -5.072 -5.857 1.00 93.62 99 LYS A N 1
ATOM 826 C CA . LYS A 1 99 ? 15.431 -6.145 -6.848 1.00 93.62 99 LYS A CA 1
ATOM 827 C C . LYS A 1 99 ? 14.779 -5.630 -8.132 1.00 93.62 99 LYS A C 1
ATOM 829 O O . LYS A 1 99 ? 15.237 -5.964 -9.220 1.00 93.62 99 LYS A O 1
ATOM 834 N N . ARG A 1 100 ? 13.749 -4.782 -8.027 1.00 93.12 100 ARG A N 1
ATOM 835 C CA . ARG A 1 100 ? 13.116 -4.123 -9.184 1.00 93.12 100 ARG A CA 1
ATOM 836 C C . ARG A 1 100 ? 14.137 -3.322 -9.986 1.00 93.12 100 ARG A C 1
ATOM 838 O O . ARG A 1 100 ? 14.203 -3.444 -11.205 1.00 93.12 100 ARG A O 1
ATOM 845 N N . LEU A 1 101 ? 14.986 -2.546 -9.308 1.00 94.94 101 LEU A N 1
ATOM 846 C CA . LEU A 1 101 ? 16.054 -1.786 -9.960 1.00 94.94 101 LEU A CA 1
ATOM 847 C C . LEU A 1 101 ? 17.079 -2.685 -10.662 1.00 94.94 101 LEU A C 1
ATOM 849 O O . LEU A 1 101 ? 17.575 -2.304 -11.719 1.00 94.94 101 LEU A O 1
ATOM 853 N N . GLU A 1 102 ? 17.411 -3.847 -10.102 1.00 96.56 102 GLU A N 1
ATOM 854 C CA . GLU A 1 102 ? 18.272 -4.836 -10.762 1.00 96.56 102 GLU A CA 1
ATOM 855 C C . GLU A 1 102 ? 17.620 -5.364 -12.046 1.00 96.56 102 GLU A C 1
ATOM 857 O O . GLU A 1 102 ? 18.225 -5.256 -13.111 1.00 96.56 102 GLU A O 1
ATOM 862 N N . ARG A 1 103 ? 16.355 -5.803 -11.989 1.00 95.56 103 ARG A N 1
ATOM 863 C CA . ARG A 1 103 ? 15.611 -6.293 -13.167 1.00 95.56 103 ARG A CA 1
ATOM 864 C C . ARG A 1 103 ? 15.461 -5.227 -14.257 1.00 95.56 103 ARG A C 1
ATOM 866 O O . ARG A 1 103 ? 15.612 -5.521 -15.440 1.00 95.56 103 ARG A O 1
ATOM 873 N N . ILE A 1 104 ? 15.221 -3.973 -13.870 1.00 96.06 104 ILE A N 1
ATOM 874 C CA . ILE A 1 104 ? 15.154 -2.839 -14.804 1.00 96.06 104 ILE A CA 1
ATOM 875 C C . ILE A 1 104 ? 16.513 -2.586 -15.465 1.00 96.06 104 ILE A C 1
ATOM 877 O O . ILE A 1 104 ? 16.568 -2.347 -16.670 1.00 96.06 104 ILE A O 1
ATOM 881 N N . LYS A 1 105 ? 17.618 -2.642 -14.709 1.00 97.25 105 LYS A N 1
ATOM 882 C CA . LYS A 1 105 ? 18.968 -2.489 -15.277 1.00 97.25 105 LYS A CA 1
ATOM 883 C C . LYS A 1 105 ? 19.273 -3.593 -16.284 1.00 97.25 105 LYS A C 1
ATOM 885 O O . LYS A 1 105 ? 19.739 -3.284 -17.373 1.00 97.25 105 LYS A O 1
ATOM 890 N N . GLU A 1 106 ? 18.954 -4.841 -15.950 1.00 97.19 106 GLU A N 1
ATOM 891 C CA . GLU A 1 106 ? 19.117 -5.979 -16.862 1.00 97.19 106 GLU A CA 1
ATOM 892 C C . GLU A 1 106 ? 18.315 -5.798 -18.161 1.00 97.19 106 GLU A C 1
ATOM 894 O O . GLU A 1 106 ? 18.798 -6.132 -19.243 1.00 97.19 106 GLU A O 1
ATOM 899 N N . GLU A 1 107 ? 17.101 -5.244 -18.085 1.00 97.69 107 GLU A N 1
ATOM 900 C CA . GLU A 1 107 ? 16.288 -4.944 -19.269 1.00 97.69 107 GLU A CA 1
ATOM 901 C C . GLU A 1 107 ? 16.917 -3.845 -20.136 1.00 97.69 107 GLU A C 1
ATOM 903 O O . GLU A 1 107 ? 16.984 -3.983 -21.357 1.00 97.69 107 GLU A O 1
ATOM 908 N N . LEU A 1 108 ? 17.425 -2.781 -19.507 1.00 97.38 108 LEU A N 1
ATOM 909 C CA . LEU A 1 108 ? 18.070 -1.650 -20.180 1.00 97.38 108 LEU A CA 1
ATOM 910 C C . LEU A 1 108 ? 19.387 -2.019 -20.880 1.00 97.38 108 LEU A C 1
ATOM 912 O O . LEU A 1 108 ? 19.796 -1.319 -21.804 1.00 97.38 108 LEU A O 1
ATOM 916 N N . GLU A 1 109 ? 20.054 -3.093 -20.459 1.00 97.81 109 GLU A N 1
ATOM 917 C CA . GLU A 1 109 ? 21.292 -3.584 -21.080 1.00 97.81 109 GLU A CA 1
ATOM 918 C C . GLU A 1 109 ? 21.058 -4.370 -22.382 1.00 97.81 109 GLU A C 1
ATOM 920 O O . GLU A 1 109 ? 22.012 -4.684 -23.103 1.00 97.81 109 GLU A O 1
ATOM 925 N N . LYS A 1 110 ? 19.806 -4.695 -22.723 1.00 97.88 110 LYS A N 1
ATOM 926 C CA . LYS A 1 110 ? 19.491 -5.422 -23.957 1.00 97.88 110 LYS A CA 1
ATOM 927 C C . LYS A 1 110 ? 19.687 -4.548 -25.202 1.00 97.88 110 LYS A C 1
ATOM 929 O O . LYS A 1 110 ? 19.511 -3.336 -25.139 1.00 97.88 110 LYS A O 1
ATOM 934 N N . PRO A 1 111 ? 19.973 -5.152 -26.376 1.00 97.56 111 PRO A N 1
ATOM 935 C CA . PRO A 1 111 ? 20.071 -4.407 -27.635 1.00 97.56 111 PRO A CA 1
ATOM 936 C C . PRO A 1 111 ? 18.797 -3.636 -28.017 1.00 97.56 111 PRO A C 1
ATOM 938 O O . PRO A 1 111 ? 18.894 -2.627 -28.709 1.00 97.56 111 PRO A O 1
ATOM 941 N N . ASP A 1 112 ? 17.631 -4.123 -27.584 1.00 97.31 112 ASP A N 1
ATOM 942 C CA . ASP A 1 112 ? 16.315 -3.505 -27.776 1.00 97.31 112 ASP A CA 1
ATOM 943 C C . ASP A 1 112 ? 15.494 -3.675 -26.478 1.00 97.31 112 ASP A C 1
ATOM 945 O O . ASP A 1 112 ? 14.846 -4.712 -26.301 1.00 97.31 112 ASP A O 1
ATOM 949 N N . PRO A 1 113 ? 15.622 -2.753 -25.501 1.00 97.06 113 PRO A N 1
ATOM 950 C CA . PRO A 1 113 ? 14.932 -2.843 -24.212 1.00 97.06 113 PRO A CA 1
ATOM 951 C C . PRO A 1 113 ? 13.408 -2.744 -24.336 1.00 97.06 113 PRO A C 1
ATOM 953 O O . PRO A 1 113 ? 12.885 -1.857 -25.016 1.00 97.06 113 PRO A O 1
ATOM 956 N N . ASP A 1 114 ? 12.678 -3.591 -23.608 1.00 97.00 114 ASP A N 1
ATOM 957 C CA . ASP A 1 114 ? 11.217 -3.519 -23.560 1.00 97.00 114 ASP A CA 1
ATOM 958 C C . ASP A 1 114 ? 10.740 -2.440 -22.571 1.00 97.00 114 ASP A C 1
ATOM 960 O O . ASP A 1 114 ? 10.758 -2.609 -21.347 1.00 97.00 114 ASP A O 1
ATOM 964 N N . MET A 1 115 ? 10.264 -1.321 -23.120 1.00 94.50 115 MET A N 1
ATOM 965 C CA . MET A 1 115 ? 9.735 -0.198 -22.343 1.00 94.50 115 MET A CA 1
ATOM 966 C C . MET A 1 115 ? 8.507 -0.563 -21.500 1.00 94.50 115 MET A C 1
ATOM 968 O O . MET A 1 115 ? 8.335 -0.003 -20.415 1.00 94.50 115 MET A O 1
ATOM 972 N N . TRP A 1 116 ? 7.665 -1.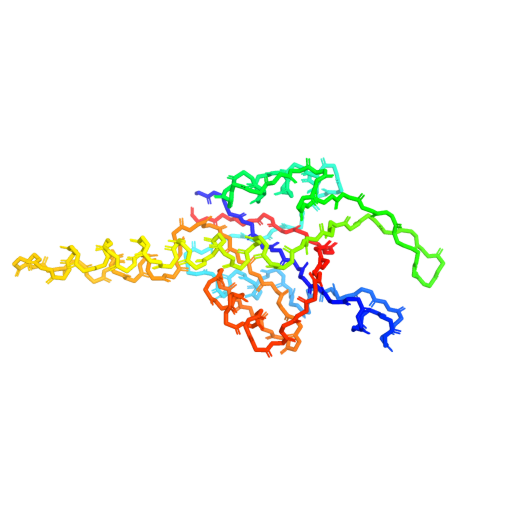494 -21.961 1.00 91.50 116 TRP A N 1
ATOM 973 C CA . TRP A 1 116 ? 6.499 -1.948 -21.201 1.00 91.50 116 TRP A CA 1
ATOM 974 C C . TRP A 1 116 ? 6.924 -2.778 -20.005 1.00 91.50 116 TRP A C 1
ATOM 976 O O . TRP A 1 116 ? 6.387 -2.604 -18.914 1.00 91.50 116 TRP A O 1
ATOM 986 N N . ARG A 1 117 ? 7.943 -3.623 -20.175 1.00 91.94 117 ARG A N 1
ATOM 987 C CA . ARG A 1 117 ? 8.506 -4.383 -19.062 1.00 91.94 117 ARG A CA 1
ATOM 988 C C . ARG A 1 117 ? 9.128 -3.472 -18.011 1.00 91.94 117 ARG A C 1
ATOM 990 O O . ARG A 1 117 ? 8.861 -3.654 -16.831 1.00 91.94 117 ARG A O 1
ATOM 997 N N . ILE A 1 118 ? 9.895 -2.463 -18.422 1.00 93.00 118 ILE A N 1
ATOM 998 C CA . ILE A 1 118 ? 10.474 -1.484 -17.487 1.00 93.00 118 ILE A CA 1
ATOM 999 C C . ILE A 1 118 ? 9.371 -0.770 -16.697 1.00 93.00 118 ILE A C 1
ATOM 1001 O O . ILE A 1 118 ? 9.474 -0.629 -15.479 1.00 93.00 118 ILE A O 1
ATOM 1005 N N . GLN A 1 119 ? 8.310 -0.334 -17.379 1.00 89.88 119 GLN A N 1
ATOM 1006 C CA . GLN A 1 119 ? 7.178 0.332 -16.739 1.00 89.88 119 GLN A CA 1
ATOM 1007 C C . GLN A 1 119 ? 6.446 -0.598 -15.762 1.00 89.88 119 GLN A C 1
ATOM 1009 O O . GLN A 1 119 ? 6.158 -0.174 -14.642 1.00 89.88 119 GLN A O 1
ATOM 1014 N N . TYR A 1 120 ? 6.219 -1.857 -16.142 1.00 88.00 120 TYR A N 1
ATOM 1015 C CA . TYR A 1 120 ? 5.586 -2.860 -15.286 1.00 88.00 120 TYR A CA 1
ATOM 1016 C C . TYR A 1 120 ? 6.395 -3.120 -14.005 1.00 88.00 120 TYR A C 1
ATOM 1018 O O . TYR A 1 120 ? 5.853 -3.054 -12.903 1.00 88.00 120 TYR A O 1
ATOM 1026 N N . GLU A 1 121 ? 7.704 -3.340 -14.133 1.00 90.69 121 GLU A N 1
ATOM 1027 C CA . GLU A 1 121 ? 8.616 -3.584 -13.005 1.00 90.69 121 GLU A CA 1
ATOM 1028 C C . GLU A 1 121 ? 8.677 -2.384 -12.048 1.00 90.69 121 GLU A C 1
ATOM 1030 O O . GLU A 1 121 ? 8.694 -2.527 -10.822 1.00 90.69 121 GLU A O 1
ATOM 1035 N N . ALA A 1 122 ? 8.669 -1.172 -12.604 1.00 86.69 122 ALA A N 1
ATOM 1036 C CA . ALA A 1 122 ? 8.694 0.047 -11.813 1.00 86.69 122 ALA A CA 1
ATOM 1037 C C . ALA A 1 122 ? 7.387 0.274 -11.030 1.00 86.69 122 ALA A C 1
ATOM 1039 O O . ALA A 1 122 ? 7.455 0.736 -9.892 1.00 86.69 122 ALA A O 1
ATOM 1040 N N . TRP A 1 123 ? 6.221 -0.068 -11.597 1.00 77.38 123 TRP A N 1
ATOM 1041 C CA . TRP A 1 123 ? 4.927 0.399 -11.079 1.00 77.38 123 TRP A CA 1
ATOM 1042 C C . TRP A 1 123 ? 3.947 -0.685 -10.613 1.00 77.38 123 TRP A C 1
ATOM 1044 O O . TRP A 1 123 ? 3.218 -0.438 -9.660 1.00 77.38 123 TRP A O 1
ATOM 1054 N N . THR A 1 124 ? 3.899 -1.873 -11.221 1.00 74.44 124 THR A N 1
ATOM 1055 C CA . THR A 1 124 ? 2.740 -2.788 -11.080 1.00 74.44 124 THR A CA 1
ATOM 1056 C C . THR A 1 124 ? 3.067 -4.218 -10.639 1.00 74.44 124 THR A C 1
ATOM 1058 O O . THR A 1 124 ? 2.157 -5.036 -10.551 1.00 74.44 124 THR A O 1
ATOM 1061 N N . ASP A 1 125 ? 4.327 -4.530 -10.335 1.00 75.56 125 ASP A N 1
ATOM 1062 C CA . ASP A 1 125 ? 4.794 -5.918 -10.166 1.00 75.56 125 ASP A CA 1
ATOM 1063 C C . ASP A 1 125 ? 4.118 -6.723 -9.027 1.00 75.56 125 ASP A C 1
ATOM 1065 O O . ASP A 1 125 ? 3.816 -7.898 -9.209 1.00 75.56 125 ASP A O 1
ATOM 1069 N N . SER A 1 126 ? 3.788 -6.106 -7.887 1.00 76.75 126 SER A N 1
ATOM 1070 C CA . SER A 1 126 ? 3.272 -6.813 -6.694 1.00 76.75 126 SER A CA 1
ATOM 1071 C C . SER A 1 126 ? 1.754 -6.998 -6.637 1.00 76.75 126 SER A C 1
ATOM 1073 O O . SER A 1 126 ? 1.231 -7.661 -5.742 1.00 76.75 126 SER A O 1
ATOM 1075 N N . GLY A 1 127 ? 1.006 -6.391 -7.562 1.00 88.69 127 GLY A N 1
ATOM 1076 C CA . GLY A 1 127 ? -0.458 -6.414 -7.524 1.00 88.69 127 GLY A CA 1
ATOM 1077 C C . GLY A 1 127 ? -1.079 -5.728 -6.294 1.00 88.69 127 GLY A C 1
ATOM 1078 O O . GLY A 1 127 ? -2.257 -5.959 -6.012 1.00 88.69 127 GLY A O 1
ATOM 1079 N N . PHE A 1 128 ? -0.320 -4.915 -5.550 1.00 94.75 128 PHE A N 1
ATOM 1080 C CA . PHE A 1 128 ? -0.804 -4.176 -4.383 1.00 94.75 128 PHE A CA 1
ATOM 1081 C C . PHE A 1 128 ? -0.778 -2.663 -4.598 1.00 94.75 128 PHE A C 1
ATOM 1083 O O . PHE A 1 128 ? 0.219 -2.085 -5.032 1.00 94.75 128 PHE A O 1
ATOM 1090 N N . TRP A 1 129 ? -1.894 -2.038 -4.240 1.00 95.62 129 TRP A N 1
ATOM 1091 C CA . TRP A 1 129 ? -2.126 -0.600 -4.262 1.00 95.62 129 TRP A CA 1
ATOM 1092 C C . TRP A 1 129 ? -2.587 -0.128 -2.889 1.00 95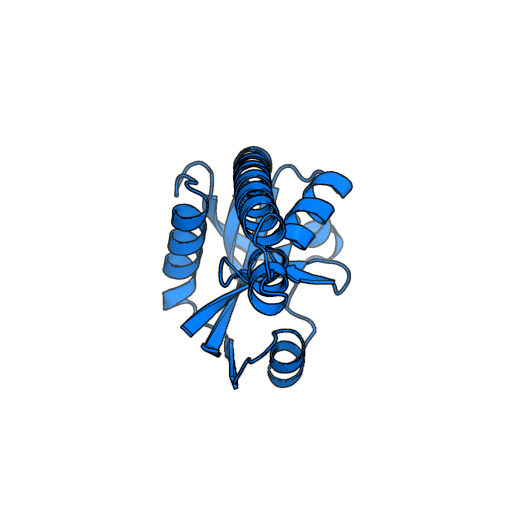.62 129 TRP A C 1
ATOM 1094 O O . TRP A 1 129 ? -3.102 -0.911 -2.088 1.00 95.62 129 TRP A O 1
ATOM 1104 N N . PHE A 1 130 ? -2.405 1.157 -2.617 1.00 96.12 130 PHE A N 1
ATOM 1105 C CA . PHE A 1 130 ? -2.634 1.737 -1.304 1.00 96.12 130 PHE A CA 1
ATOM 1106 C C . PHE A 1 130 ? -3.413 3.035 -1.429 1.00 96.12 130 PHE A C 1
ATOM 1108 O O . PHE A 1 130 ? -3.048 3.917 -2.207 1.00 96.12 130 PHE A O 1
ATOM 1115 N N . VAL A 1 131 ? -4.467 3.144 -0.627 1.00 96.38 131 VAL A N 1
ATOM 1116 C CA . VAL A 1 131 ? -5.132 4.408 -0.318 1.00 96.38 131 VAL A CA 1
ATOM 1117 C C . VAL A 1 131 ? -4.469 4.942 0.941 1.00 96.38 131 VAL A C 1
ATOM 1119 O O . VAL A 1 131 ? -4.628 4.381 2.023 1.00 96.38 131 VAL A O 1
ATOM 1122 N N . ILE A 1 132 ? -3.677 5.989 0.768 1.00 92.88 132 ILE A N 1
ATOM 1123 C CA . ILE A 1 132 ? -2.859 6.623 1.797 1.00 92.88 132 ILE A CA 1
ATOM 1124 C C . ILE A 1 132 ? -3.565 7.923 2.229 1.00 92.88 132 ILE A C 1
ATOM 1126 O O . ILE A 1 132 ? -4.185 8.577 1.376 1.00 92.88 132 ILE A O 1
ATOM 1130 N N . PRO A 1 133 ? -3.480 8.332 3.514 1.00 85.81 133 PRO A N 1
ATOM 1131 C CA . PRO A 1 133 ? -4.022 9.604 3.974 1.00 85.81 133 PRO A CA 1
ATOM 1132 C C . PRO A 1 133 ? -3.625 10.788 3.079 1.00 85.81 133 PRO A C 1
ATOM 1134 O O . PRO A 1 133 ? -2.594 10.772 2.404 1.00 85.81 133 PRO A O 1
ATOM 1137 N N . GLU A 1 134 ? -4.458 11.833 3.088 1.00 81.81 134 GLU A N 1
ATOM 1138 C CA . GLU A 1 134 ? -4.358 13.001 2.193 1.00 81.81 134 GLU A CA 1
ATOM 1139 C C . GLU A 1 134 ? -4.660 12.710 0.709 1.00 81.81 134 GLU A C 1
ATOM 1141 O O . GLU A 1 134 ? -4.129 13.381 -0.177 1.00 81.81 134 GLU A O 1
ATOM 1146 N N . TYR A 1 135 ? -5.566 11.766 0.426 1.00 77.62 135 TYR A N 1
ATOM 1147 C CA . TYR A 1 135 ? -6.051 11.468 -0.932 1.00 77.62 135 TYR A CA 1
ATOM 1148 C C . TYR A 1 135 ? -4.955 10.963 -1.879 1.00 77.62 135 TYR A C 1
ATOM 1150 O O . TYR A 1 135 ? -4.973 11.246 -3.080 1.00 77.62 135 TYR A O 1
ATOM 1158 N N . ARG A 1 136 ? -3.997 10.197 -1.356 1.00 89.38 136 ARG A N 1
ATOM 1159 C CA . ARG A 1 136 ? -2.969 9.548 -2.172 1.00 89.38 136 ARG A CA 1
ATOM 1160 C C . ARG A 1 136 ? -3.405 8.135 -2.541 1.00 89.38 136 ARG A C 1
ATOM 1162 O O . ARG A 1 136 ? -3.845 7.374 -1.684 1.00 89.38 136 ARG A O 1
ATOM 1169 N N . PHE A 1 137 ? -3.271 7.793 -3.816 1.00 93.81 137 PHE A N 1
ATOM 1170 C CA . PHE A 1 137 ? -3.532 6.458 -4.340 1.00 93.81 137 PHE A CA 1
ATOM 1171 C C . PHE A 1 137 ? -2.323 6.024 -5.158 1.00 93.81 137 PHE A C 1
ATOM 1173 O O . PHE A 1 137 ? -2.033 6.646 -6.178 1.00 93.81 137 PHE A O 1
ATOM 1180 N N . GLY A 1 138 ? -1.634 4.970 -4.732 1.00 93.19 138 GLY A N 1
ATOM 1181 C CA . GLY A 1 138 ? -0.385 4.580 -5.378 1.00 93.19 138 GLY A CA 1
ATOM 1182 C C . GLY A 1 138 ? 0.036 3.142 -5.096 1.00 93.19 138 GLY A C 1
ATOM 1183 O O . GLY A 1 138 ? -0.528 2.485 -4.216 1.00 93.19 138 GLY A O 1
ATOM 1184 N N . PRO A 1 139 ? 1.015 2.621 -5.850 1.00 93.50 139 PRO A N 1
ATOM 1185 C CA . PRO A 1 139 ? 1.583 1.307 -5.601 1.00 93.50 139 PRO A CA 1
ATOM 1186 C C . PRO A 1 139 ? 2.481 1.327 -4.358 1.00 93.50 139 PRO A C 1
ATOM 1188 O O . PRO A 1 139 ? 2.745 2.358 -3.740 1.00 93.50 139 PRO A O 1
ATOM 1191 N N . GLU A 1 140 ? 3.039 0.171 -4.026 1.00 92.56 140 GLU A N 1
ATOM 1192 C CA . GLU A 1 140 ? 3.948 -0.012 -2.889 1.00 92.56 140 GLU A CA 1
ATOM 1193 C C . GLU A 1 140 ? 5.159 0.940 -2.838 1.00 92.56 140 GLU A C 1
ATOM 1195 O O . GLU A 1 140 ? 5.670 1.229 -1.758 1.00 92.56 140 GLU A O 1
ATOM 1200 N N . MET A 1 141 ? 5.633 1.436 -3.987 1.00 92.56 141 MET A N 1
ATOM 1201 C CA . MET A 1 141 ? 6.754 2.378 -4.028 1.00 92.56 141 MET A CA 1
ATOM 1202 C C . MET A 1 141 ? 6.334 3.765 -3.533 1.00 92.56 141 MET A C 1
ATOM 1204 O O . MET A 1 141 ? 7.113 4.413 -2.840 1.00 92.56 141 MET A O 1
ATOM 1208 N N . GLU A 1 142 ? 5.096 4.186 -3.805 1.00 92.88 142 GLU A N 1
ATOM 1209 C CA . GLU A 1 142 ? 4.537 5.417 -3.235 1.00 92.88 142 GLU A CA 1
ATOM 1210 C C . GLU A 1 142 ? 4.240 5.259 -1.743 1.00 92.88 142 GLU A C 1
ATOM 1212 O O . GLU A 1 142 ? 4.463 6.192 -0.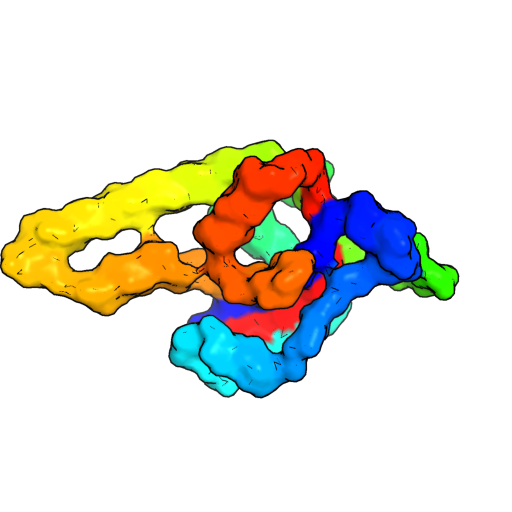969 1.00 92.88 142 GLU A O 1
ATOM 1217 N N . LEU A 1 143 ? 3.813 4.063 -1.316 1.00 95.00 143 LEU A N 1
ATOM 1218 C CA . LEU A 1 143 ? 3.712 3.745 0.107 1.00 95.00 143 LEU A CA 1
ATOM 1219 C C . LEU A 1 143 ? 5.072 3.893 0.796 1.00 95.00 143 LEU A C 1
ATOM 1221 O O . LEU A 1 143 ? 5.154 4.550 1.828 1.00 95.00 143 LEU A O 1
ATOM 1225 N N . LEU A 1 144 ? 6.139 3.319 0.231 1.00 95.19 144 LEU A N 1
ATOM 1226 C CA . LEU A 1 144 ? 7.484 3.436 0.795 1.00 95.19 144 LEU A CA 1
ATOM 1227 C C . LEU A 1 144 ? 7.917 4.902 0.927 1.00 95.19 144 LEU A C 1
ATOM 1229 O O . LEU A 1 144 ? 8.411 5.293 1.982 1.00 95.19 144 LEU A O 1
ATOM 1233 N N . GLU A 1 145 ? 7.711 5.719 -0.107 1.00 94.56 145 GLU A N 1
ATOM 1234 C CA . GLU A 1 145 ? 8.036 7.151 -0.062 1.00 94.56 145 GLU A CA 1
ATOM 1235 C C . GLU A 1 145 ? 7.265 7.888 1.038 1.00 94.56 145 GLU A C 1
ATOM 1237 O O . GLU A 1 145 ? 7.826 8.730 1.742 1.00 94.56 145 GLU A O 1
ATOM 1242 N N . TRP A 1 146 ? 5.984 7.561 1.214 1.00 95.38 146 TRP A N 1
ATOM 1243 C CA . TRP A 1 146 ? 5.173 8.129 2.283 1.00 95.38 146 TRP A CA 1
ATOM 1244 C C . TRP A 1 146 ? 5.647 7.673 3.671 1.00 95.38 146 TRP A C 1
ATOM 1246 O O . TRP A 1 146 ? 5.809 8.514 4.553 1.00 95.38 146 TRP A O 1
ATOM 1256 N N . LEU A 1 147 ? 5.966 6.387 3.855 1.00 95.69 147 LEU A N 1
ATOM 1257 C CA . LEU A 1 147 ? 6.498 5.854 5.116 1.00 95.69 147 LEU A CA 1
ATOM 1258 C C . LEU A 1 147 ? 7.838 6.494 5.494 1.00 95.69 147 LEU A C 1
ATOM 1260 O O . LEU A 1 147 ? 8.063 6.795 6.663 1.00 95.69 147 LEU A O 1
ATOM 1264 N N . GLU A 1 148 ? 8.722 6.742 4.525 1.00 94.81 148 GLU A N 1
ATOM 1265 C CA . GLU A 1 148 ? 9.998 7.427 4.767 1.00 94.81 148 GLU A CA 1
ATOM 1266 C C . GLU A 1 148 ? 9.804 8.901 5.150 1.00 94.81 148 GLU A C 1
ATOM 1268 O O . GLU A 1 148 ? 10.574 9.437 5.949 1.00 94.81 148 GLU A O 1
ATOM 1273 N N . LYS A 1 149 ? 8.774 9.555 4.601 1.00 94.19 149 LYS A N 1
ATOM 1274 C CA . LYS A 1 149 ? 8.459 10.959 4.885 1.00 94.19 149 LYS A CA 1
ATOM 1275 C C . LYS A 1 149 ? 7.794 11.139 6.247 1.00 94.19 149 LYS A C 1
ATOM 1277 O O . LYS A 1 149 ? 8.256 11.962 7.031 1.00 94.19 149 LYS A O 1
ATOM 1282 N N . GLU A 1 150 ? 6.718 10.402 6.504 1.00 93.31 150 GLU A N 1
ATOM 1283 C CA . GLU A 1 150 ? 5.914 10.553 7.722 1.00 93.31 150 GLU A CA 1
ATOM 1284 C C . GLU A 1 150 ? 6.525 9.803 8.913 1.00 93.31 150 GLU A C 1
ATOM 1286 O O . GLU A 1 150 ? 6.335 10.197 10.058 1.00 93.31 150 GLU A O 1
ATOM 1291 N N . SER A 1 151 ? 7.303 8.745 8.655 1.00 92.56 151 SER A N 1
ATOM 1292 C CA . SER A 1 151 ? 7.959 7.917 9.677 1.00 92.56 151 SER A CA 1
ATOM 1293 C C . SER A 1 151 ? 7.047 7.451 10.834 1.00 92.56 151 SER A C 1
ATOM 1295 O O . SER A 1 151 ? 7.469 7.525 11.993 1.00 92.56 151 SER A O 1
ATOM 1297 N N . PRO A 1 152 ? 5.820 6.947 10.576 1.00 94.44 152 PRO A N 1
ATOM 1298 C CA . PRO A 1 152 ? 4.993 6.382 11.637 1.00 94.44 152 PRO A CA 1
ATOM 1299 C C . PRO A 1 152 ? 5.643 5.122 12.229 1.00 94.44 152 PRO A C 1
ATOM 1301 O O . PRO A 1 152 ? 6.369 4.403 11.543 1.00 94.44 152 PRO A O 1
ATOM 1304 N N . GLU A 1 153 ? 5.369 4.813 13.498 1.00 95.69 153 GLU A N 1
ATOM 1305 C CA . GLU A 1 153 ? 5.799 3.536 14.097 1.00 95.69 153 GLU A CA 1
ATOM 1306 C C . GLU A 1 153 ? 4.967 2.358 13.559 1.00 95.69 153 GLU A C 1
ATOM 1308 O O . GLU A 1 153 ? 5.488 1.269 13.288 1.00 95.69 153 GLU A O 1
ATOM 1313 N N . GLU A 1 154 ? 3.669 2.601 13.370 1.00 96.75 154 GLU A N 1
ATOM 1314 C CA . GLU A 1 154 ? 2.658 1.632 12.958 1.00 96.75 154 GLU A CA 1
ATOM 1315 C C . GLU A 1 154 ? 1.674 2.277 11.978 1.00 96.75 154 GLU A C 1
ATOM 1317 O O . GLU A 1 154 ? 1.348 3.461 12.094 1.00 96.75 154 GLU A O 1
ATOM 1322 N N . ILE A 1 155 ? 1.170 1.472 11.045 1.00 96.94 155 ILE A N 1
ATOM 1323 C CA . ILE A 1 155 ? 0.018 1.815 10.204 1.00 96.94 155 ILE A CA 1
ATOM 1324 C C . ILE A 1 155 ? -1.115 0.824 10.441 1.00 96.94 155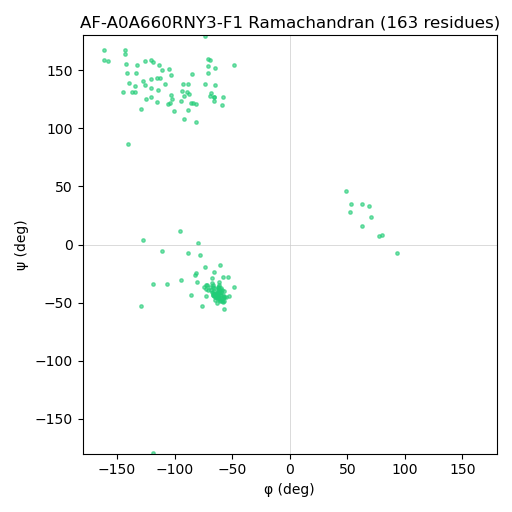 ILE A C 1
ATOM 1326 O O . ILE A 1 155 ? -0.891 -0.314 10.857 1.00 96.94 155 ILE A O 1
ATOM 1330 N N . PHE A 1 156 ? -2.328 1.260 10.137 1.00 96.12 156 PHE A N 1
ATOM 1331 C CA . PHE A 1 156 ? -3.554 0.496 10.299 1.00 96.12 156 PHE A CA 1
ATOM 1332 C C . PHE A 1 156 ? -4.145 0.259 8.922 1.00 96.12 156 PHE A C 1
ATOM 1334 O O . PHE A 1 156 ? -4.418 1.214 8.209 1.00 96.12 156 PHE A O 1
ATOM 1341 N N . ILE A 1 157 ? -4.354 -0.996 8.543 1.00 96.25 157 ILE A N 1
ATOM 1342 C CA . ILE A 1 157 ? -5.189 -1.331 7.393 1.00 96.25 157 ILE A CA 1
ATOM 1343 C C . ILE A 1 157 ? -6.632 -1.358 7.892 1.00 96.25 157 ILE A C 1
ATOM 1345 O O . ILE A 1 157 ? -6.945 -2.113 8.816 1.00 96.25 157 ILE A O 1
ATOM 1349 N N . THR A 1 158 ? -7.489 -0.537 7.293 1.00 93.31 158 THR A N 1
ATOM 1350 C CA . THR A 1 158 ? -8.889 -0.346 7.708 1.00 93.31 158 THR A CA 1
ATOM 1351 C C . THR A 1 158 ? -9.863 -1.011 6.743 1.00 93.31 158 THR A C 1
ATOM 1353 O O . THR A 1 158 ? -10.879 -1.564 7.156 1.00 93.31 158 THR A O 1
ATOM 1356 N N . GLU A 1 159 ? -9.530 -1.033 5.453 1.00 93.81 159 GLU A N 1
ATOM 1357 C CA . GLU A 1 159 ? -10.343 -1.649 4.409 1.00 93.81 159 GLU A CA 1
ATOM 1358 C C . GLU A 1 159 ? -9.464 -2.342 3.368 1.00 93.81 159 GLU A C 1
ATOM 1360 O O . GLU A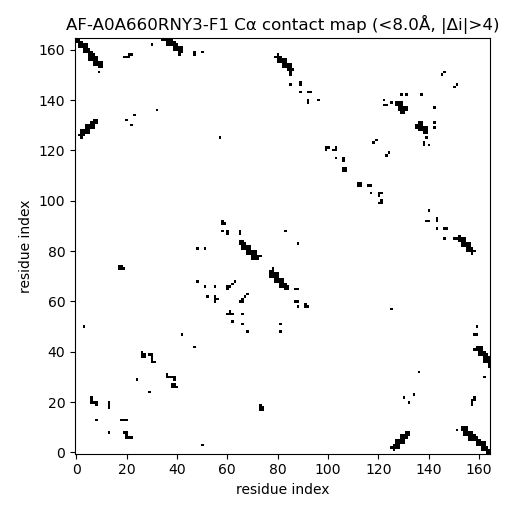 1 159 ? -8.299 -1.989 3.158 1.00 93.81 159 GLU A O 1
ATOM 1365 N N . VAL A 1 160 ? -10.044 -3.330 2.685 1.00 95.88 160 VAL A N 1
ATOM 1366 C CA . VAL A 1 160 ? -9.400 -4.005 1.558 1.00 95.88 160 VAL A CA 1
ATOM 1367 C C . VAL A 1 160 ? -10.380 -4.146 0.402 1.00 95.88 160 VAL A C 1
ATOM 1369 O O . VAL A 1 160 ? -11.528 -4.560 0.587 1.00 95.88 160 VAL A O 1
ATOM 1372 N N . PHE A 1 161 ? -9.900 -3.869 -0.805 1.00 96.31 161 PHE A N 1
ATOM 1373 C CA . PHE A 1 161 ? -10.625 -4.106 -2.048 1.00 96.31 161 PHE A CA 1
ATOM 1374 C C . PHE A 1 161 ? -9.905 -5.156 -2.900 1.00 96.31 161 PHE A C 1
ATOM 1376 O O . PHE A 1 161 ? -8.673 -5.198 -2.946 1.00 96.31 161 PHE A O 1
ATOM 1383 N N . ASP A 1 162 ? -10.677 -5.995 -3.587 1.00 95.69 162 ASP A N 1
ATOM 1384 C CA . ASP A 1 162 ? -10.211 -6.840 -4.690 1.00 95.69 162 ASP A CA 1
ATOM 1385 C C . ASP A 1 162 ? -10.332 -6.053 -5.992 1.00 95.69 162 ASP A C 1
ATOM 1387 O O . ASP A 1 162 ? -11.336 -5.376 -6.226 1.00 95.69 162 ASP A O 1
ATOM 1391 N N . TYR A 1 163 ? -9.320 -6.165 -6.844 1.00 95.19 163 TYR A N 1
ATOM 1392 C CA . TYR A 1 163 ? -9.394 -5.667 -8.210 1.00 95.19 163 TYR A CA 1
ATOM 1393 C C . TYR A 1 163 ? -8.880 -6.713 -9.195 1.00 95.19 163 TYR A C 1
ATOM 1395 O O . TYR A 1 163 ? -8.049 -7.558 -8.839 1.00 95.19 163 TYR A O 1
ATOM 1403 N N . HIS A 1 164 ? -9.354 -6.634 -10.437 1.00 94.19 164 HIS A N 1
ATOM 1404 C CA . HIS A 1 164 ? -8.948 -7.513 -11.535 1.00 94.19 164 HIS A CA 1
ATOM 1405 C C . HIS A 1 164 ? -8.346 -6.722 -12.704 1.00 94.19 164 HIS A C 1
ATOM 1407 O O . HIS A 1 164 ? -8.841 -5.643 -13.019 1.00 94.19 164 HIS A O 1
ATOM 1413 N N . ILE A 1 165 ? -7.308 -7.285 -13.337 1.00 86.81 165 ILE A N 1
ATOM 1414 C CA . ILE A 1 165 ? -6.672 -6.857 -14.605 1.00 86.81 165 ILE A CA 1
ATOM 1415 C C . ILE A 1 165 ? -6.610 -8.042 -15.571 1.00 86.81 165 ILE A C 1
ATOM 1417 O O . ILE A 1 165 ? -6.248 -9.144 -15.088 1.00 86.81 165 ILE A O 1
#